Protein AF-A0A378V2H3-F1 (afdb_monomer_lite)

Organism: Mycolicibacterium fortuitum (NCBI:txid1766)

Secondary structure (DSSP, 8-state):
--HHHHHHHHS----TIIIIIIIIHHHHHHTT-HHHHHHHHTTS--EEE-S-TTS---PBPGGGEETTEEEEEEEEEES-TT-SEEEEEETTEEEEE----SEEEEEP-S-TTS-EEEEEEEEEEEEEEE-S--GGGTSPPPPP-------

Foldseek 3Di:
DPVVVVVCVVDLDLDCCCFQLPQVLVLCVLQVLVVSNVCRVVVVFGEGEQEAPPDQFDADELVQDDPQWGWDKGWFGWPPPRHQWYWHHHPFWTKIFGDDFPDWAFDDDPDPSITTIITGGDTTRIDTSGGRHDRCSSPDDDDPPDPPPDD

Structure (mmCIF, N/CA/C/O backbone):
data_AF-A0A378V2H3-F1
#
_entry.id   AF-A0A378V2H3-F1
#
loop_
_atom_site.group_PDB
_atom_site.id
_atom_site.type_symbol
_atom_site.label_atom_id
_atom_site.label_alt_id
_atom_site.label_comp_id
_atom_site.label_asym_id
_atom_site.label_entity_id
_atom_site.label_seq_id
_atom_site.pdbx_PDB_ins_code
_atom_site.Cartn_x
_atom_site.Cartn_y
_atom_site.Cartn_z
_atom_site.occupancy
_atom_site.B_iso_or_equiv
_atom_site.auth_seq_id
_atom_site.auth_comp_id
_atom_site.auth_asym_id
_atom_site.auth_atom_id
_atom_site.pdbx_PDB_model_num
ATOM 1 N N . MET A 1 1 ? 2.691 20.044 -6.306 1.00 54.50 1 MET A N 1
ATOM 2 C CA . MET A 1 1 ? 1.511 19.645 -5.50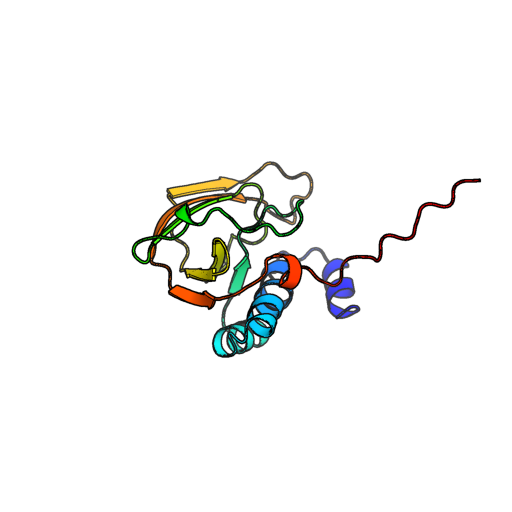8 1.00 54.50 1 MET A CA 1
ATOM 3 C C . MET A 1 1 ? 1.587 20.371 -4.174 1.00 54.50 1 MET A C 1
ATOM 5 O O . MET A 1 1 ? 2.437 20.008 -3.381 1.00 54.50 1 MET A O 1
ATOM 9 N N . SER A 1 2 ? 0.839 21.460 -3.964 1.00 66.69 2 SER A N 1
ATOM 10 C CA . SER A 1 2 ? 0.943 22.221 -2.701 1.00 66.69 2 SER A CA 1
ATOM 11 C C . SER A 1 2 ? -0.404 22.802 -2.268 1.00 66.69 2 SER A C 1
ATOM 13 O O . SER A 1 2 ? -0.904 22.442 -1.213 1.00 66.69 2 SER A O 1
ATOM 15 N N . VAL A 1 3 ? -1.082 23.564 -3.135 1.00 68.75 3 VAL A N 1
ATOM 16 C CA . VAL A 1 3 ? -2.339 24.237 -2.753 1.00 68.75 3 VAL A CA 1
ATOM 17 C C . VAL A 1 3 ? -3.489 23.251 -2.527 1.00 68.75 3 VAL A C 1
ATOM 19 O O . VAL A 1 3 ? -4.115 23.293 -1.485 1.00 68.75 3 VAL A O 1
ATOM 22 N N . VAL A 1 4 ? -3.737 22.296 -3.432 1.00 64.31 4 VAL A N 1
ATOM 23 C CA . VAL A 1 4 ? -4.867 21.349 -3.284 1.00 64.31 4 VAL A CA 1
ATOM 24 C C . VAL A 1 4 ? -4.752 20.493 -2.018 1.00 64.31 4 VAL A C 1
ATOM 26 O O . VAL A 1 4 ? -5.734 20.317 -1.307 1.00 64.31 4 VAL A O 1
ATOM 29 N N . ALA A 1 5 ? -3.551 20.000 -1.702 1.00 61.34 5 ALA A N 1
ATOM 30 C CA . ALA A 1 5 ? -3.317 19.239 -0.475 1.00 61.34 5 ALA A CA 1
ATOM 31 C C . ALA A 1 5 ? -3.529 20.097 0.781 1.00 61.34 5 ALA A C 1
ATOM 33 O O . ALA A 1 5 ? -4.054 19.613 1.779 1.00 61.34 5 ALA A O 1
ATOM 34 N N . GLN A 1 6 ? -3.158 21.375 0.719 1.00 64.50 6 GLN A N 1
ATOM 35 C CA . GLN A 1 6 ? -3.322 22.318 1.818 1.00 64.50 6 GLN A CA 1
ATOM 36 C C . GLN A 1 6 ? -4.787 22.737 2.009 1.00 64.50 6 GLN A C 1
ATOM 38 O O . GLN A 1 6 ? -5.258 22.824 3.139 1.00 64.50 6 GLN A O 1
ATOM 43 N N . GLU A 1 7 ? -5.533 22.912 0.918 1.00 74.75 7 GLU A N 1
ATOM 44 C CA . GLU A 1 7 ? -6.957 23.250 0.946 1.00 74.75 7 GLU A CA 1
ATOM 45 C C . GLU A 1 7 ? -7.820 22.067 1.398 1.00 74.75 7 GLU A C 1
ATOM 47 O O . GLU A 1 7 ? -8.726 22.249 2.209 1.00 74.75 7 GLU A O 1
ATOM 52 N N . LEU A 1 8 ? -7.504 20.845 0.954 1.00 58.34 8 LEU A N 1
ATOM 53 C CA . LEU A 1 8 ? -8.140 19.632 1.474 1.00 58.34 8 LEU A CA 1
ATOM 54 C C . LEU A 1 8 ? -7.725 19.337 2.918 1.00 58.34 8 LEU A C 1
ATOM 56 O O . LEU A 1 8 ? -8.513 18.762 3.646 1.00 58.34 8 LEU A O 1
ATOM 60 N N . GLY A 1 9 ? -6.536 19.753 3.363 1.00 58.28 9 GLY A N 1
ATOM 61 C CA . GLY A 1 9 ? -6.151 19.689 4.776 1.00 58.28 9 GLY A CA 1
ATOM 62 C C . GLY A 1 9 ? -6.851 20.732 5.657 1.00 58.28 9 GLY A C 1
ATOM 63 O O . GLY A 1 9 ? -6.910 20.559 6.872 1.00 58.28 9 GLY A O 1
ATOM 64 N N . ARG A 1 10 ? -7.392 21.810 5.069 1.00 69.06 10 ARG A N 1
ATOM 65 C CA . ARG A 1 10 ? -8.118 22.867 5.797 1.00 69.06 10 ARG A CA 1
ATOM 66 C C . ARG A 1 10 ? -9.519 22.429 6.228 1.00 69.06 10 ARG A C 1
ATOM 68 O O . ARG A 1 10 ? -10.076 23.007 7.157 1.00 69.06 10 ARG A O 1
ATOM 75 N N . VAL A 1 11 ? -10.087 21.427 5.561 1.00 63.72 11 VAL A N 1
ATOM 76 C CA . VAL A 1 11 ? -11.368 20.811 5.918 1.00 63.72 11 VAL A CA 1
ATOM 77 C C . VAL A 1 11 ? -11.095 19.375 6.337 1.00 63.72 11 VAL A C 1
ATOM 79 O O . VAL A 1 11 ? -10.364 18.661 5.668 1.00 63.72 11 VAL A O 1
ATOM 82 N N . VAL A 1 12 ? -11.682 18.922 7.440 1.00 58.94 12 VAL A N 1
ATOM 83 C CA . VAL A 1 12 ? -11.554 17.520 7.845 1.00 58.94 12 VAL A CA 1
ATOM 84 C C . VAL A 1 12 ? -12.400 16.664 6.901 1.00 58.94 12 VAL A C 1
ATOM 86 O O . VAL A 1 12 ? -13.623 16.639 7.014 1.00 58.94 12 VAL A O 1
ATOM 89 N N . VAL A 1 13 ? -11.757 15.989 5.949 1.00 59.41 13 VAL A N 1
ATOM 90 C CA . VAL A 1 13 ? -12.397 15.027 5.044 1.00 59.41 13 VAL A CA 1
ATOM 91 C C . VAL A 1 13 ? -11.608 13.724 5.020 1.00 59.41 13 VAL A C 1
ATOM 93 O O . VAL A 1 13 ? -10.417 13.713 4.710 1.00 59.41 13 VAL A O 1
ATOM 96 N N . ASP A 1 14 ? -12.300 12.625 5.321 1.00 66.25 14 ASP A N 1
ATOM 97 C CA . ASP A 1 14 ? -11.777 11.260 5.241 1.00 66.25 14 ASP A CA 1
ATOM 98 C C . ASP A 1 14 ? -11.803 10.787 3.779 1.00 66.25 14 ASP A C 1
ATOM 100 O O . ASP A 1 14 ? -12.698 10.072 3.328 1.00 66.25 14 ASP A O 1
ATOM 104 N N . LEU A 1 15 ? -10.868 11.313 2.987 1.00 66.94 15 LEU A N 1
ATOM 105 C CA . LEU A 1 15 ? -10.669 10.937 1.591 1.00 66.94 15 LEU A CA 1
ATOM 106 C C . LEU A 1 15 ? -9.286 10.297 1.435 1.00 66.94 15 LEU A C 1
ATOM 108 O O . LEU A 1 15 ? -8.303 10.850 1.942 1.00 66.94 15 LEU A O 1
ATOM 112 N N . PRO A 1 16 ? -9.143 9.222 0.634 1.00 72.44 16 PRO A N 1
ATOM 113 C CA . PRO A 1 16 ? -7.855 8.580 0.359 1.00 72.44 16 PRO A CA 1
ATOM 114 C C . PRO A 1 16 ? -6.976 9.422 -0.588 1.00 72.44 16 PRO A C 1
ATOM 116 O O . PRO A 1 16 ? -6.215 8.901 -1.396 1.00 72.44 16 PRO A O 1
ATOM 119 N N . PHE A 1 17 ? -7.078 10.751 -0.533 1.00 72.31 17 PHE A N 1
ATOM 120 C CA . PHE A 1 17 ? -6.369 11.666 -1.419 1.00 72.31 17 PHE A CA 1
ATOM 121 C C . PHE A 1 17 ? -4.852 11.579 -1.218 1.00 72.31 17 PHE A C 1
ATOM 123 O O . PHE A 1 17 ? -4.102 11.420 -2.178 1.00 72.31 17 PHE A O 1
ATOM 130 N N . LEU A 1 18 ? -4.394 11.622 0.037 1.00 75.94 18 LEU A N 1
ATOM 131 C CA . LEU A 1 18 ? -2.966 11.550 0.344 1.00 75.94 18 LEU A CA 1
ATOM 132 C C . LEU A 1 18 ? -2.384 10.160 0.056 1.00 75.94 18 LEU A C 1
ATOM 134 O O . LEU A 1 18 ? -1.317 10.051 -0.547 1.00 75.94 18 LEU A O 1
ATOM 138 N N . THR A 1 19 ? -3.064 9.104 0.494 1.00 76.44 19 THR A N 1
ATOM 139 C CA . THR A 1 19 ? -2.561 7.727 0.400 1.00 76.44 19 THR A CA 1
ATOM 140 C C . THR A 1 19 ? -2.645 7.182 -1.024 1.00 76.44 19 THR A C 1
ATOM 142 O O . THR A 1 19 ? -1.683 6.581 -1.496 1.00 76.44 19 THR A O 1
ATOM 145 N N . SER A 1 20 ? -3.733 7.471 -1.740 1.00 77.31 20 SER A N 1
ATOM 146 C CA . SER A 1 20 ? -3.963 6.980 -3.100 1.00 77.31 20 SER A CA 1
ATOM 147 C C . SER A 1 20 ? -3.522 7.980 -4.166 1.00 77.31 20 SER A C 1
ATOM 149 O O . SER A 1 20 ? -2.535 7.756 -4.865 1.00 77.31 20 SER A O 1
ATOM 151 N N . ALA A 1 21 ? -4.235 9.102 -4.293 1.00 77.31 21 ALA A N 1
ATOM 152 C CA . ALA A 1 21 ? -4.069 10.022 -5.422 1.00 77.31 21 ALA A CA 1
ATOM 153 C C . ALA A 1 21 ? -2.719 10.761 -5.429 1.00 77.31 21 ALA A C 1
ATOM 155 O O . ALA A 1 21 ? -2.285 11.224 -6.480 1.00 77.3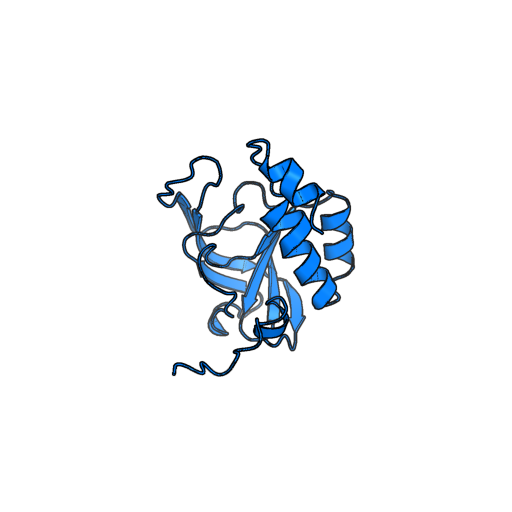1 21 ALA A O 1
ATOM 156 N N . ILE A 1 22 ? -2.057 10.872 -4.274 1.00 80.56 22 ILE A N 1
ATOM 157 C CA . ILE A 1 22 ? -0.709 11.439 -4.166 1.00 80.56 22 ILE A CA 1
ATOM 158 C C . ILE A 1 22 ? 0.329 10.325 -4.052 1.00 80.56 22 ILE A C 1
ATOM 160 O O . ILE A 1 22 ? 1.177 10.195 -4.928 1.00 80.56 22 ILE A O 1
ATOM 164 N N . THR A 1 23 ? 0.296 9.541 -2.972 1.00 82.06 23 THR A N 1
ATOM 165 C CA . THR A 1 23 ? 1.414 8.645 -2.634 1.00 82.06 23 THR A CA 1
ATOM 166 C C . THR A 1 23 ? 1.481 7.450 -3.578 1.00 82.06 23 THR A C 1
ATOM 168 O O . THR A 1 23 ? 2.498 7.258 -4.242 1.00 82.06 23 THR A O 1
ATOM 171 N N . ALA A 1 24 ? 0.401 6.672 -3.690 1.00 82.25 24 ALA A N 1
ATOM 172 C CA . ALA A 1 24 ? 0.380 5.502 -4.564 1.00 82.25 24 ALA A CA 1
ATOM 173 C C . ALA A 1 24 ? 0.530 5.883 -6.047 1.00 82.25 24 ALA A C 1
ATOM 175 O O . ALA A 1 24 ? 1.276 5.220 -6.766 1.00 82.25 24 ALA A O 1
ATOM 176 N N . ALA A 1 25 ? -0.099 6.978 -6.491 1.00 84.62 25 ALA A N 1
ATOM 177 C CA . ALA A 1 25 ? 0.067 7.486 -7.854 1.00 84.62 25 ALA A CA 1
ATOM 178 C C . ALA A 1 25 ? 1.520 7.897 -8.150 1.00 84.62 25 ALA A C 1
ATOM 180 O O . ALA A 1 25 ? 2.076 7.468 -9.158 1.00 84.62 25 ALA A O 1
ATOM 181 N N . ALA A 1 26 ? 2.173 8.649 -7.255 1.00 85.69 26 ALA A N 1
ATOM 182 C CA . ALA A 1 26 ? 3.571 9.047 -7.434 1.00 85.69 26 ALA A CA 1
ATOM 183 C C . ALA A 1 26 ? 4.528 7.845 -7.438 1.00 85.69 26 ALA A C 1
ATOM 185 O O . ALA A 1 26 ? 5.494 7.833 -8.199 1.00 85.69 26 ALA A O 1
ATOM 186 N N . ILE A 1 27 ? 4.271 6.825 -6.611 1.00 86.12 27 ILE A N 1
ATOM 187 C CA . ILE A 1 27 ? 5.038 5.572 -6.630 1.00 86.12 27 ILE A CA 1
ATOM 188 C C . ILE A 1 27 ? 4.850 4.867 -7.975 1.00 86.12 27 ILE A C 1
ATOM 190 O O . ILE A 1 27 ? 5.845 4.530 -8.611 1.00 86.12 27 ILE A O 1
ATOM 194 N N . ALA A 1 28 ? 3.605 4.704 -8.434 1.00 86.62 28 ALA A N 1
ATOM 195 C CA . ALA A 1 28 ? 3.291 4.069 -9.711 1.00 86.62 28 ALA A CA 1
ATOM 196 C C . ALA A 1 28 ? 3.958 4.790 -10.898 1.00 86.62 28 ALA A C 1
ATOM 198 O O . ALA A 1 28 ? 4.530 4.135 -11.766 1.00 86.62 28 ALA A O 1
ATOM 199 N N . GLU A 1 29 ? 3.964 6.126 -10.911 1.00 87.31 29 GLU A N 1
ATOM 200 C CA . GLU A 1 29 ? 4.673 6.917 -11.925 1.00 87.31 29 GLU A CA 1
ATOM 201 C C . GLU A 1 29 ? 6.192 6.703 -11.880 1.00 87.31 29 GLU A C 1
ATOM 203 O O . GLU A 1 29 ? 6.814 6.490 -12.922 1.00 87.31 29 GLU A O 1
ATOM 208 N N . ARG A 1 30 ? 6.801 6.728 -10.685 1.00 86.44 30 ARG A N 1
ATOM 209 C CA . ARG A 1 30 ? 8.260 6.576 -10.511 1.00 86.44 30 ARG A CA 1
ATOM 210 C C . ARG A 1 30 ? 8.774 5.213 -10.956 1.00 86.44 30 ARG A C 1
ATOM 212 O O . ARG A 1 30 ? 9.911 5.129 -11.406 1.00 86.44 30 ARG A O 1
ATOM 219 N N . VAL A 1 31 ? 7.946 4.177 -10.846 1.00 87.12 31 VAL A N 1
ATOM 220 C CA . VAL A 1 31 ? 8.288 2.809 -11.262 1.00 87.12 31 VAL A CA 1
ATOM 221 C C . VAL A 1 31 ? 7.731 2.441 -12.642 1.00 87.12 31 VAL A C 1
ATOM 223 O O . VAL A 1 31 ? 7.769 1.276 -13.020 1.00 87.12 31 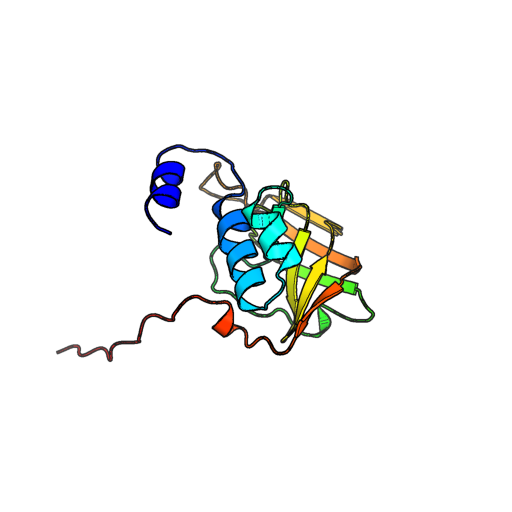VAL A O 1
ATOM 226 N N . ALA A 1 32 ? 7.210 3.418 -13.395 1.00 88.19 32 ALA A N 1
ATOM 227 C CA . ALA A 1 32 ? 6.644 3.231 -14.733 1.00 88.19 32 ALA A CA 1
ATOM 228 C C . ALA A 1 32 ? 5.442 2.258 -14.816 1.00 88.19 32 ALA A C 1
ATOM 230 O O . ALA A 1 32 ? 5.132 1.731 -15.885 1.00 88.19 32 ALA A O 1
ATOM 231 N N . ALA A 1 33 ? 4.698 2.072 -13.722 1.00 87.88 33 ALA A N 1
ATOM 232 C CA . ALA A 1 33 ? 3.426 1.345 -13.700 1.00 87.88 33 ALA A CA 1
ATOM 233 C C . ALA A 1 33 ? 2.278 2.241 -14.217 1.00 87.88 33 ALA A C 1
ATOM 235 O O . ALA A 1 33 ? 1.368 2.621 -13.473 1.00 87.88 33 ALA A O 1
ATOM 236 N N . TYR A 1 34 ? 2.344 2.628 -15.495 1.00 87.62 34 TYR A N 1
ATOM 237 C CA . TYR A 1 34 ? 1.521 3.700 -16.070 1.00 87.62 34 TYR A CA 1
ATOM 238 C C . TYR A 1 34 ? 0.011 3.440 -16.034 1.00 87.62 34 TYR A C 1
ATOM 240 O O . TYR A 1 34 ? -0.749 4.375 -15.786 1.00 87.62 34 TYR A O 1
ATOM 248 N N . ASP A 1 35 ? -0.434 2.196 -16.219 1.00 88.38 35 ASP A N 1
ATOM 249 C CA . ASP A 1 35 ? -1.865 1.861 -16.169 1.00 88.38 35 ASP A CA 1
ATOM 250 C C . ASP A 1 35 ? -2.445 2.085 -14.768 1.00 88.38 35 ASP A C 1
ATOM 252 O O . ASP A 1 35 ? -3.522 2.672 -14.607 1.00 88.38 35 ASP A O 1
ATOM 256 N N . LEU A 1 36 ? -1.689 1.690 -13.737 1.00 89.00 36 LEU A N 1
ATOM 257 C CA . LEU A 1 36 ? -2.045 1.946 -12.347 1.00 89.00 36 LEU A CA 1
ATOM 258 C C . LEU A 1 36 ? -2.023 3.451 -12.062 1.00 89.00 36 LEU A C 1
ATOM 260 O O . LEU A 1 36 ? -3.005 3.983 -11.546 1.00 89.00 36 LEU A O 1
ATOM 264 N N . ALA A 1 37 ? -0.960 4.159 -12.457 1.00 89.44 37 ALA A N 1
ATOM 265 C CA . ALA A 1 37 ? -0.858 5.609 -12.282 1.00 89.44 37 ALA A CA 1
ATOM 266 C C . ALA A 1 37 ? -2.044 6.355 -12.924 1.00 89.44 37 ALA A C 1
ATOM 268 O O . ALA A 1 37 ? -2.674 7.203 -12.286 1.00 89.44 37 ALA A O 1
ATOM 269 N N . ALA A 1 38 ? -2.419 5.997 -14.154 1.00 88.31 38 ALA A N 1
ATOM 270 C CA . ALA A 1 38 ? -3.565 6.574 -14.850 1.00 88.31 38 ALA A CA 1
ATOM 271 C C . ALA A 1 38 ? -4.892 6.262 -14.138 1.00 88.31 38 ALA A C 1
ATOM 273 O O . ALA A 1 38 ? -5.752 7.134 -14.015 1.00 88.31 38 ALA A O 1
ATOM 274 N N . SER A 1 39 ? -5.071 5.035 -13.642 1.00 90.00 39 SER A N 1
ATOM 275 C CA . SER A 1 39 ? -6.277 4.651 -12.902 1.00 90.00 39 SER A CA 1
ATOM 276 C C . SER A 1 39 ? -6.429 5.411 -11.580 1.00 90.00 39 SER A C 1
ATOM 278 O O . SER A 1 39 ? -7.538 5.839 -11.250 1.00 90.00 39 SER A O 1
ATOM 280 N N . LEU A 1 40 ? -5.330 5.607 -10.843 1.00 89.62 40 LEU A N 1
ATOM 281 C CA . LEU A 1 40 ? -5.320 6.317 -9.559 1.00 89.62 40 LEU A CA 1
ATOM 282 C C . LEU A 1 40 ? -5.540 7.823 -9.738 1.00 89.62 40 LEU A C 1
ATOM 284 O O . LEU A 1 40 ? -6.351 8.420 -9.032 1.00 89.62 40 LEU A O 1
ATOM 288 N N . THR A 1 41 ? -4.866 8.441 -10.711 1.00 86.31 41 THR A N 1
ATOM 289 C CA . THR A 1 41 ? -4.990 9.887 -10.987 1.00 86.31 41 THR A CA 1
ATOM 290 C C . THR A 1 41 ? -6.364 10.271 -11.532 1.00 86.31 41 THR A C 1
ATOM 292 O O . THR A 1 41 ? -6.837 11.378 -11.285 1.00 86.31 41 THR A O 1
ATOM 295 N N . GLN A 1 42 ? -7.038 9.354 -12.231 1.00 87.38 42 GLN A N 1
ATOM 296 C CA . GLN A 1 42 ? -8.395 9.552 -12.752 1.00 87.38 42 GLN A CA 1
ATOM 297 C C . GLN A 1 42 ? -9.483 9.139 -11.746 1.00 87.38 42 GLN A C 1
ATOM 299 O O . GLN A 1 42 ? -10.666 9.197 -12.075 1.00 87.38 42 GLN A O 1
ATOM 304 N N . GLY A 1 43 ? -9.102 8.715 -10.533 1.00 83.44 43 GLY A N 1
ATOM 305 C CA . GLY A 1 43 ? -10.031 8.323 -9.470 1.00 83.44 43 GLY A CA 1
ATOM 306 C C . GLY A 1 43 ? -10.858 7.072 -9.781 1.00 83.44 43 GLY A C 1
ATOM 307 O O . GLY A 1 43 ? -11.877 6.842 -9.138 1.00 83.44 43 GLY A O 1
ATOM 308 N N . ARG A 1 44 ? -10.449 6.266 -10.771 1.00 88.44 44 ARG A N 1
ATOM 309 C CA . ARG A 1 44 ? -11.128 5.007 -11.119 1.00 88.44 44 ARG A CA 1
ATOM 310 C C . ARG A 1 44 ? -10.801 3.870 -10.166 1.00 88.44 44 ARG A C 1
ATOM 312 O O . ARG A 1 44 ? -11.574 2.923 -10.081 1.00 88.44 44 ARG A O 1
ATOM 319 N N . SER A 1 45 ? -9.648 3.950 -9.510 1.00 90.88 45 SER A N 1
ATOM 320 C CA . SER A 1 45 ? -9.238 3.001 -8.485 1.00 90.88 45 SER A CA 1
ATOM 321 C C . SER A 1 45 ? -8.578 3.726 -7.314 1.00 90.88 45 SER A C 1
ATOM 323 O O . SER A 1 45 ? -8.101 4.856 -7.465 1.00 90.88 45 SER A O 1
ATOM 325 N N . THR A 1 46 ? -8.540 3.073 -6.160 1.00 92.06 46 THR A N 1
ATOM 326 C CA . THR A 1 46 ? -7.824 3.499 -4.962 1.00 92.06 46 THR A CA 1
ATOM 327 C C . THR A 1 46 ? -6.728 2.501 -4.613 1.00 92.06 46 THR A C 1
ATOM 329 O O . THR A 1 46 ? -6.937 1.287 -4.617 1.00 92.06 46 THR A O 1
ATOM 332 N N . ALA A 1 47 ? -5.554 3.010 -4.251 1.00 91.94 47 ALA A N 1
ATOM 333 C CA . ALA A 1 47 ? -4.454 2.190 -3.773 1.00 91.94 47 ALA A CA 1
ATOM 334 C C . ALA A 1 47 ? -3.866 2.731 -2.474 1.00 91.94 47 ALA A C 1
ATOM 336 O O . ALA A 1 47 ? -3.908 3.929 -2.198 1.00 91.94 47 ALA A O 1
ATOM 337 N N . VAL A 1 48 ? -3.288 1.833 -1.686 1.00 92.00 48 VAL A N 1
ATOM 338 C CA . VAL A 1 48 ? -2.554 2.175 -0.468 1.00 92.00 48 VAL A CA 1
ATOM 339 C C . VAL A 1 48 ? -1.207 1.476 -0.484 1.00 92.00 48 VAL A C 1
ATOM 341 O O . VAL A 1 48 ? -1.093 0.317 -0.876 1.00 92.00 48 VAL A O 1
ATOM 344 N N . PHE A 1 49 ? -0.177 2.193 -0.050 1.00 91.12 49 PHE A N 1
ATOM 345 C CA . PHE A 1 49 ? 1.137 1.614 0.164 1.00 91.12 49 PHE A CA 1
ATOM 346 C C . PHE A 1 49 ? 1.234 1.107 1.604 1.00 91.12 49 PHE A C 1
ATOM 348 O O . PHE A 1 49 ? 1.071 1.881 2.550 1.00 91.12 49 PHE A O 1
ATOM 355 N N . LEU A 1 50 ? 1.480 -0.190 1.775 1.00 91.25 50 LEU A N 1
ATOM 356 C CA . LEU A 1 50 ? 1.593 -0.836 3.077 1.00 91.25 50 LEU A CA 1
ATOM 357 C C . LEU A 1 50 ? 2.931 -0.483 3.719 1.00 91.25 50 LEU A C 1
ATOM 359 O O . LEU A 1 50 ? 3.926 -1.194 3.600 1.00 91.25 50 LEU A O 1
ATOM 363 N N . THR A 1 51 ? 2.936 0.645 4.415 1.00 88.00 51 THR A N 1
ATOM 364 C CA . THR A 1 51 ? 4.063 1.129 5.205 1.00 88.00 51 THR A CA 1
ATOM 365 C C . THR A 1 51 ? 3.547 1.742 6.504 1.00 88.00 51 THR A C 1
ATOM 367 O O . THR A 1 51 ? 2.422 2.258 6.519 1.00 88.00 51 THR A O 1
ATOM 370 N N . PRO A 1 52 ? 4.327 1.708 7.596 1.00 87.81 52 PRO A N 1
ATOM 371 C CA . PRO A 1 52 ? 3.962 2.439 8.798 1.00 87.81 52 PRO A CA 1
ATOM 372 C C . PRO A 1 52 ? 3.877 3.935 8.493 1.00 87.81 52 PRO A C 1
ATOM 374 O O . PRO A 1 52 ? 4.836 4.525 8.003 1.00 87.81 52 PRO A O 1
ATOM 377 N N . TYR A 1 53 ? 2.744 4.560 8.809 1.00 83.06 53 TYR A N 1
ATOM 378 C CA . TYR A 1 53 ? 2.485 5.963 8.473 1.00 83.06 53 TYR A CA 1
ATOM 379 C C . TYR A 1 53 ? 3.511 6.935 9.082 1.00 83.06 53 TYR A C 1
ATOM 381 O O . TYR A 1 53 ? 3.856 7.947 8.478 1.00 83.06 53 TYR A O 1
ATOM 389 N N . GLU A 1 54 ? 4.014 6.621 10.277 1.00 80.56 54 GLU A N 1
ATOM 390 C CA . GLU A 1 54 ? 4.937 7.482 11.026 1.00 80.56 54 GLU A CA 1
ATOM 391 C C . GLU A 1 54 ? 6.419 7.224 10.715 1.00 80.56 54 GLU A C 1
ATOM 393 O O . GLU A 1 54 ? 7.291 7.891 11.275 1.00 80.56 54 GLU A O 1
ATOM 398 N N . GLN A 1 55 ? 6.733 6.257 9.848 1.00 77.94 55 GLN A N 1
ATOM 399 C CA . GLN A 1 55 ? 8.111 5.876 9.546 1.00 77.94 55 GLN A CA 1
ATOM 400 C C . GLN A 1 55 ? 8.448 6.145 8.076 1.00 77.94 55 GLN A C 1
ATOM 402 O O . GLN A 1 55 ? 7.574 6.084 7.212 1.00 77.94 55 GLN A O 1
ATOM 407 N N . PRO A 1 56 ? 9.723 6.436 7.758 1.00 71.44 56 PRO A N 1
ATOM 408 C CA . PRO A 1 56 ? 10.172 6.480 6.373 1.00 71.44 56 PRO A CA 1
ATOM 409 C C . PRO A 1 56 ? 9.894 5.158 5.654 1.00 71.44 56 PRO A C 1
ATOM 411 O O . PRO A 1 56 ? 9.927 4.092 6.271 1.00 71.44 56 PRO A O 1
ATOM 414 N N . PHE A 1 57 ? 9.713 5.225 4.333 1.00 72.12 57 PHE A N 1
ATOM 415 C CA . PHE A 1 57 ? 9.546 4.034 3.507 1.00 72.12 57 PHE A CA 1
ATOM 416 C C . PHE A 1 57 ? 10.733 3.081 3.675 1.00 72.12 57 PHE A C 1
ATOM 418 O O . PHE A 1 57 ? 11.892 3.466 3.496 1.00 72.12 57 PHE A O 1
ATOM 425 N N . GLN A 1 58 ? 10.431 1.824 3.981 1.00 71.38 58 GLN A N 1
ATOM 426 C CA . GLN A 1 58 ? 11.405 0.743 4.048 1.00 71.38 58 GLN A CA 1
ATOM 427 C C . GLN A 1 58 ? 10.874 -0.455 3.272 1.00 71.38 58 GLN A C 1
ATOM 429 O O . GLN A 1 58 ? 9.681 -0.756 3.319 1.00 71.38 58 GLN A O 1
ATOM 434 N N . ALA A 1 59 ? 11.767 -1.131 2.550 1.00 76.44 59 ALA A N 1
ATOM 435 C CA . ALA A 1 59 ? 11.438 -2.408 1.941 1.00 76.44 59 ALA A CA 1
ATOM 436 C C . ALA A 1 59 ? 11.154 -3.439 3.036 1.00 76.44 59 ALA A C 1
ATOM 438 O O . ALA A 1 59 ? 11.884 -3.538 4.026 1.00 76.44 59 ALA A O 1
ATOM 439 N N . THR A 1 60 ? 10.109 -4.233 2.832 1.00 78.56 60 THR A N 1
ATOM 440 C CA . THR A 1 60 ? 9.879 -5.431 3.641 1.00 78.56 60 THR A CA 1
ATOM 441 C C . THR A 1 60 ? 10.806 -6.539 3.136 1.00 78.56 60 THR A C 1
ATOM 443 O O . THR A 1 60 ? 11.285 -6.502 2.002 1.00 78.56 60 THR A O 1
ATOM 446 N N . SER A 1 61 ? 11.077 -7.544 3.972 1.00 76.31 61 SER A N 1
ATOM 447 C CA . SER A 1 61 ? 11.985 -8.644 3.624 1.00 76.31 61 SER A CA 1
ATOM 448 C C . SER A 1 61 ? 11.584 -9.360 2.324 1.00 76.31 61 SER A C 1
ATOM 450 O O . SER A 1 61 ? 10.393 -9.486 2.047 1.00 76.31 61 SER A O 1
ATOM 452 N N . ALA A 1 62 ? 12.544 -9.917 1.579 1.00 65.81 62 ALA A N 1
ATOM 453 C CA . ALA A 1 62 ? 12.264 -10.710 0.373 1.00 65.81 62 ALA A CA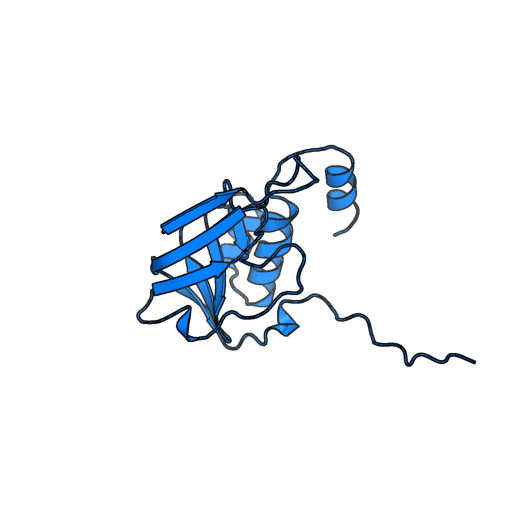 1
ATOM 454 C C . ALA A 1 62 ? 11.309 -11.896 0.629 1.00 65.81 62 ALA A C 1
ATOM 456 O O . ALA A 1 62 ? 10.499 -12.237 -0.222 1.00 65.81 62 ALA A O 1
ATOM 457 N N . ARG A 1 63 ? 11.320 -12.473 1.842 1.00 76.38 63 ARG A N 1
ATOM 458 C CA . ARG A 1 63 ? 10.379 -13.536 2.261 1.00 76.38 63 ARG A CA 1
ATOM 459 C C . ARG A 1 63 ? 8.917 -13.087 2.305 1.00 76.38 63 ARG A C 1
ATOM 461 O O . ARG A 1 63 ? 8.038 -13.920 2.468 1.00 76.38 63 ARG A O 1
ATOM 468 N N . SER A 1 64 ? 8.665 -11.791 2.175 1.00 86.00 64 SER A N 1
ATOM 469 C CA . SER A 1 64 ? 7.313 -11.236 2.152 1.00 86.00 64 SER A CA 1
ATOM 470 C C . SER A 1 64 ? 6.633 -11.427 0.800 1.00 86.00 64 SER A C 1
ATOM 472 O O . SER A 1 64 ? 5.436 -11.179 0.698 1.00 86.00 64 SER A O 1
ATOM 474 N N . PHE A 1 65 ? 7.370 -11.885 -0.219 1.00 94.06 65 PHE A N 1
ATOM 475 C CA . PHE A 1 65 ? 6.816 -12.307 -1.496 1.00 94.06 65 PHE A CA 1
ATOM 476 C C . PHE A 1 65 ? 7.539 -13.551 -2.023 1.00 94.06 65 PHE A C 1
ATOM 478 O O . PHE A 1 65 ? 8.725 -13.508 -2.343 1.00 94.06 65 PHE A O 1
ATOM 485 N N . HIS A 1 66 ? 6.822 -14.665 -2.129 1.00 92.81 66 HIS A N 1
ATOM 486 C CA . HIS A 1 66 ? 7.324 -15.893 -2.747 1.00 92.81 66 HIS A CA 1
ATOM 487 C C . HIS A 1 66 ? 6.173 -16.667 -3.389 1.00 92.81 66 HIS A C 1
ATOM 489 O O . HIS A 1 66 ? 5.020 -16.494 -3.015 1.00 92.81 66 HIS A O 1
ATOM 495 N N . ASP A 1 67 ? 6.457 -17.488 -4.400 1.00 92.19 67 ASP A N 1
ATOM 496 C CA . ASP A 1 67 ? 5.443 -18.317 -5.074 1.00 92.19 67 ASP A CA 1
ATOM 497 C C . ASP A 1 67 ? 4.194 -17.533 -5.545 1.00 92.19 67 ASP A C 1
ATOM 499 O O . ASP A 1 67 ? 3.069 -18.035 -5.506 1.00 92.19 67 ASP A O 1
ATOM 503 N N . GLY A 1 68 ? 4.378 -16.269 -5.957 1.00 94.12 68 GLY A N 1
ATOM 504 C CA . GLY A 1 68 ? 3.286 -15.388 -6.395 1.00 94.12 68 GLY A CA 1
ATOM 505 C C . GLY A 1 68 ? 2.346 -14.936 -5.272 1.00 94.12 68 GLY A C 1
ATOM 506 O O . GLY A 1 68 ? 1.206 -14.544 -5.537 1.00 94.12 68 GLY A O 1
ATOM 507 N N . ARG A 1 69 ? 2.788 -15.018 -4.016 1.00 95.75 69 ARG A N 1
ATOM 508 C CA . ARG A 1 69 ? 1.987 -14.726 -2.829 1.00 95.75 69 ARG A CA 1
ATOM 509 C C . ARG A 1 69 ? 2.707 -13.795 -1.861 1.00 95.75 69 ARG A C 1
ATOM 511 O O . ARG A 1 69 ? 3.930 -13.804 -1.778 1.00 95.75 69 ARG A O 1
ATOM 518 N N . VAL A 1 70 ? 1.932 -13.003 -1.126 1.00 95.50 70 VAL A N 1
ATOM 519 C CA . VAL A 1 70 ? 2.400 -11.990 -0.177 1.00 95.50 70 VAL A CA 1
ATOM 520 C C . VAL A 1 70 ? 2.178 -12.458 1.260 1.00 95.50 70 VAL A C 1
ATOM 522 O O . VAL A 1 70 ? 1.087 -12.917 1.603 1.00 95.50 70 VAL A O 1
ATOM 525 N N . TRP A 1 71 ? 3.190 -12.280 2.110 1.00 94.69 71 TRP A N 1
ATOM 526 C CA . TRP A 1 71 ? 3.113 -12.445 3.564 1.00 94.69 71 TRP A CA 1
ATOM 527 C C . TRP A 1 71 ? 3.720 -11.233 4.248 1.00 94.69 71 TRP A C 1
ATOM 529 O O . TRP A 1 71 ? 4.915 -10.981 4.122 1.00 94.69 71 TRP A O 1
ATOM 539 N N . ALA A 1 72 ? 2.924 -10.468 4.981 1.00 92.69 72 ALA A N 1
ATOM 540 C CA . ALA A 1 72 ? 3.410 -9.236 5.583 1.00 92.69 72 ALA A CA 1
ATOM 541 C C . ALA A 1 72 ? 2.618 -8.878 6.832 1.00 92.69 72 ALA A C 1
ATOM 543 O O . ALA A 1 72 ? 1.400 -9.006 6.856 1.00 92.69 72 ALA A O 1
ATOM 544 N N . ARG A 1 73 ? 3.323 -8.345 7.833 1.00 92.44 73 ARG A N 1
ATOM 545 C CA . ARG A 1 73 ? 2.722 -7.701 8.999 1.00 92.44 73 ARG A CA 1
ATOM 546 C C . ARG A 1 73 ? 3.207 -6.263 9.060 1.00 92.44 73 ARG A C 1
ATOM 548 O O . ARG A 1 73 ? 4.388 -6.026 9.311 1.00 92.44 73 ARG A O 1
ATOM 555 N N . VAL A 1 74 ? 2.306 -5.313 8.840 1.00 91.19 74 VAL A N 1
ATOM 556 C CA . VAL A 1 74 ? 2.623 -3.880 8.825 1.00 91.19 74 VAL A CA 1
ATOM 557 C C . VAL A 1 74 ? 1.748 -3.171 9.846 1.00 91.19 74 VAL A C 1
ATOM 559 O O . VAL A 1 74 ? 0.539 -3.373 9.893 1.00 91.19 74 VAL A O 1
ATOM 562 N N . ARG A 1 75 ? 2.367 -2.369 10.711 1.00 91.12 75 ARG A N 1
ATOM 563 C CA . ARG A 1 75 ? 1.680 -1.680 11.807 1.00 91.12 75 ARG A CA 1
ATOM 564 C C . ARG A 1 75 ? 1.383 -0.236 11.427 1.00 91.12 75 ARG A C 1
ATOM 566 O O . ARG A 1 75 ? 2.219 0.398 10.788 1.00 91.12 75 ARG A O 1
ATOM 573 N N . GLY A 1 76 ? 0.238 0.280 11.862 1.00 89.06 76 GLY A N 1
ATOM 574 C CA . GLY A 1 76 ? -0.117 1.694 11.716 1.00 89.06 76 GLY A CA 1
ATOM 575 C C . GLY A 1 76 ? -0.164 2.194 10.268 1.00 89.06 76 GLY A C 1
ATOM 576 O O . GLY A 1 76 ? 0.389 3.250 9.963 1.00 89.06 76 GLY A O 1
ATOM 577 N N . VAL A 1 77 ? -0.789 1.439 9.367 1.00 89.62 77 VAL A N 1
ATOM 578 C CA . VAL A 1 77 ? -0.987 1.824 7.964 1.00 89.62 77 VAL A CA 1
ATOM 579 C C . VAL A 1 77 ? -2.195 2.753 7.851 1.00 89.62 77 VAL A C 1
ATOM 581 O O . VAL A 1 77 ? -3.275 2.444 8.355 1.00 89.62 77 VAL A O 1
ATOM 584 N N . ALA A 1 78 ? -2.031 3.888 7.174 1.00 88.62 78 ALA A N 1
ATOM 585 C CA . ALA A 1 78 ? -3.119 4.831 6.918 1.00 88.62 78 ALA A CA 1
ATOM 586 C C . ALA A 1 78 ? -3.851 4.507 5.610 1.00 88.62 78 ALA A C 1
ATOM 588 O O . ALA A 1 78 ? -3.223 4.141 4.620 1.00 88.62 78 ALA A O 1
ATOM 589 N N . GLY A 1 79 ? -5.170 4.721 5.573 1.00 85.44 79 GLY A N 1
ATOM 590 C CA . GLY A 1 79 ? -5.956 4.658 4.332 1.00 85.44 79 GLY A CA 1
ATOM 591 C C . GLY A 1 79 ? -6.140 3.252 3.756 1.00 85.44 79 GLY A C 1
ATOM 592 O O . GLY A 1 79 ? -6.394 3.114 2.564 1.00 85.44 79 GLY A O 1
ATOM 593 N N . VAL A 1 80 ? -6.001 2.217 4.592 1.00 87.88 80 VAL A N 1
ATOM 594 C CA . VAL A 1 80 ? -6.290 0.824 4.209 1.00 87.88 80 VAL A CA 1
ATOM 595 C C . VAL A 1 80 ? -7.783 0.627 3.952 1.00 87.88 80 VAL A C 1
ATOM 597 O O . VAL A 1 80 ? -8.176 -0.075 3.022 1.00 87.88 80 VAL A O 1
ATOM 600 N N . ALA A 1 81 ? -8.624 1.273 4.763 1.00 81.81 81 ALA A N 1
ATOM 601 C CA . ALA A 1 81 ? -10.067 1.244 4.590 1.00 81.81 81 ALA A CA 1
ATOM 602 C C . ALA A 1 81 ? -10.454 1.884 3.244 1.00 81.81 81 ALA A C 1
ATOM 604 O O . ALA A 1 81 ? -10.140 3.042 2.982 1.00 81.81 81 ALA A O 1
ATOM 605 N N . GLY A 1 82 ? -11.130 1.118 2.384 1.00 80.56 82 GLY A N 1
ATOM 606 C CA . GLY A 1 82 ? -11.601 1.587 1.076 1.00 80.56 82 GLY A CA 1
ATOM 607 C C . GLY A 1 82 ? -10.562 1.566 -0.051 1.00 80.56 82 GLY A C 1
ATOM 608 O O . GLY A 1 82 ? -10.893 1.953 -1.173 1.00 80.56 82 GLY A O 1
ATOM 609 N N . ALA A 1 83 ? -9.331 1.108 0.202 1.00 88.69 83 ALA A N 1
ATOM 610 C CA . ALA A 1 83 ? -8.351 0.881 -0.853 1.00 88.69 83 ALA A CA 1
ATOM 611 C C . ALA A 1 83 ? -8.641 -0.438 -1.593 1.00 88.69 83 ALA A C 1
ATOM 613 O O . ALA A 1 83 ? -8.886 -1.472 -0.973 1.00 88.69 83 ALA A O 1
ATOM 614 N N . GLN A 1 84 ? -8.617 -0.401 -2.924 1.00 92.12 84 GLN A N 1
ATOM 615 C CA . GLN A 1 84 ? -8.897 -1.555 -3.790 1.00 92.12 84 GLN A CA 1
ATOM 616 C C . GLN A 1 84 ? -7.622 -2.297 -4.196 1.00 92.12 84 GLN A C 1
ATOM 618 O O . GLN A 1 84 ? -7.674 -3.469 -4.555 1.00 92.12 84 GLN A O 1
ATOM 623 N N . THR A 1 85 ? -6.469 -1.631 -4.134 1.00 93.81 85 THR A N 1
ATOM 624 C CA . THR A 1 85 ? -5.166 -2.226 -4.441 1.00 93.81 85 THR A CA 1
ATOM 625 C C . THR A 1 85 ? -4.167 -1.935 -3.331 1.00 93.81 85 THR A C 1
ATOM 627 O O . THR A 1 85 ? -3.919 -0.786 -2.968 1.00 93.81 85 THR A O 1
ATOM 630 N N . MET A 1 86 ? -3.576 -2.988 -2.788 1.00 94.31 86 MET A N 1
ATOM 631 C CA . MET A 1 86 ? -2.492 -2.911 -1.823 1.00 94.31 86 MET A CA 1
ATOM 632 C C . MET A 1 86 ? -1.171 -2.940 -2.573 1.00 94.31 86 MET A C 1
ATOM 634 O O . MET A 1 86 ? -0.966 -3.778 -3.451 1.00 94.31 86 MET A O 1
ATOM 638 N N . LEU A 1 87 ? -0.278 -2.028 -2.219 1.00 93.88 87 LEU A N 1
ATOM 639 C CA . LEU A 1 87 ? 1.074 -1.957 -2.748 1.00 93.88 87 LEU A CA 1
ATOM 640 C C . LEU A 1 87 ? 2.052 -2.252 -1.618 1.00 93.88 87 LEU A C 1
ATOM 642 O O . LEU A 1 87 ? 1.957 -1.652 -0.549 1.00 93.88 87 LEU A O 1
ATOM 646 N N . ILE A 1 88 ? 3.009 -3.142 -1.846 1.00 92.06 88 ILE A N 1
ATOM 647 C CA . ILE A 1 88 ? 4.077 -3.424 -0.886 1.00 92.06 88 ILE A CA 1
ATOM 648 C C . ILE A 1 88 ? 5.410 -3.530 -1.619 1.00 92.06 88 ILE A C 1
ATOM 650 O O . ILE A 1 88 ? 5.497 -4.143 -2.681 1.00 92.06 88 ILE A O 1
ATOM 654 N N . LEU A 1 89 ? 6.451 -2.915 -1.059 1.00 91.25 89 LEU A N 1
ATOM 655 C CA . LEU A 1 89 ? 7.818 -3.112 -1.530 1.00 91.25 89 LEU A CA 1
ATOM 656 C C . LEU A 1 89 ? 8.413 -4.325 -0.807 1.00 91.25 89 LEU A C 1
ATOM 658 O O . LEU A 1 89 ? 8.598 -4.295 0.415 1.00 91.25 89 LEU A O 1
ATOM 662 N N . CYS A 1 90 ? 8.700 -5.384 -1.555 1.00 90.56 90 CYS A N 1
ATOM 663 C CA . CYS A 1 90 ? 9.389 -6.580 -1.082 1.00 90.56 90 CYS A CA 1
ATOM 664 C C . CYS A 1 90 ? 10.763 -6.632 -1.745 1.00 90.56 90 CYS A C 1
ATOM 666 O O . CYS A 1 90 ? 10.854 -6.887 -2.944 1.00 90.56 90 CYS A O 1
ATOM 668 N N . ASP A 1 91 ? 11.817 -6.392 -0.964 1.00 88.00 91 ASP A N 1
ATOM 669 C CA . ASP A 1 91 ? 13.175 -6.198 -1.487 1.00 88.00 91 ASP A CA 1
ATOM 670 C C . ASP A 1 91 ? 13.218 -5.079 -2.551 1.00 88.00 91 ASP A C 1
ATOM 672 O O . ASP A 1 91 ? 12.947 -3.921 -2.224 1.00 88.00 91 ASP A O 1
ATOM 676 N N . ASP A 1 92 ? 13.484 -5.416 -3.812 1.00 88.12 92 ASP A N 1
ATOM 677 C CA . ASP A 1 92 ? 13.527 -4.502 -4.955 1.00 88.12 92 ASP A CA 1
ATOM 678 C C . ASP A 1 92 ? 12.260 -4.546 -5.831 1.00 88.12 92 ASP A C 1
ATOM 680 O O . ASP A 1 92 ? 12.241 -3.977 -6.925 1.00 88.12 92 ASP A O 1
ATOM 684 N N . LYS A 1 93 ? 11.196 -5.228 -5.382 1.00 91.50 93 LYS A N 1
ATOM 685 C CA . LYS A 1 93 ? 9.974 -5.461 -6.171 1.00 91.50 93 LYS A CA 1
ATOM 686 C C . LYS A 1 93 ? 8.773 -4.769 -5.563 1.00 91.50 93 LYS A C 1
ATOM 688 O O . LYS A 1 93 ? 8.454 -4.972 -4.390 1.00 91.50 93 LYS A O 1
ATOM 693 N N . LEU A 1 94 ? 8.062 -3.997 -6.377 1.00 92.19 94 LEU A N 1
ATOM 694 C CA . LEU A 1 94 ? 6.755 -3.471 -6.006 1.00 92.19 94 LEU A CA 1
ATOM 695 C C . LEU A 1 94 ? 5.701 -4.508 -6.365 1.00 92.19 94 LEU A C 1
ATOM 697 O O . LEU A 1 94 ? 5.496 -4.812 -7.540 1.00 92.19 94 LEU A O 1
ATOM 701 N N . ILE A 1 95 ? 5.021 -5.026 -5.352 1.00 95.19 95 ILE A N 1
ATOM 702 C CA . ILE A 1 95 ? 3.964 -6.017 -5.509 1.00 95.19 95 ILE A CA 1
ATOM 703 C C . ILE A 1 95 ? 2.611 -5.335 -5.328 1.00 95.19 95 ILE A C 1
ATOM 705 O O . ILE A 1 95 ? 2.399 -4.621 -4.347 1.00 95.19 95 ILE A O 1
ATOM 709 N N . GLY A 1 96 ? 1.704 -5.566 -6.274 1.00 94.88 96 GLY A N 1
ATOM 710 C CA . GLY A 1 96 ? 0.299 -5.182 -6.204 1.00 94.88 96 GLY A CA 1
ATOM 711 C C . GLY A 1 96 ? -0.588 -6.386 -5.906 1.00 94.88 96 GLY A C 1
ATOM 712 O O . GLY A 1 96 ? -0.402 -7.447 -6.502 1.00 94.88 96 GLY A O 1
ATOM 713 N N . PHE A 1 97 ? -1.552 -6.236 -5.003 1.00 95.38 97 PHE A N 1
ATOM 714 C CA . PHE A 1 97 ? -2.518 -7.287 -4.674 1.00 95.38 97 PHE A CA 1
ATOM 715 C C . PHE A 1 97 ? -3.858 -6.708 -4.206 1.00 95.38 97 PHE A C 1
ATOM 717 O O . PHE A 1 97 ? -3.933 -5.561 -3.766 1.00 95.38 97 PHE A O 1
ATOM 724 N N . GLU A 1 98 ? -4.930 -7.489 -4.313 1.00 94.12 98 GLU A N 1
ATOM 725 C CA . GLU A 1 98 ? -6.241 -7.116 -3.768 1.00 94.12 98 GLU A CA 1
ATOM 726 C C . GLU A 1 98 ? -6.282 -7.312 -2.240 1.00 94.12 98 GLU A C 1
ATOM 728 O O . GLU A 1 98 ? -5.556 -8.160 -1.715 1.00 94.12 98 GLU A O 1
ATOM 733 N N . PRO A 1 99 ? -7.122 -6.565 -1.497 1.00 89.94 99 PRO A N 1
ATOM 734 C CA . PRO A 1 99 ? -7.260 -6.723 -0.053 1.00 89.94 99 PRO A CA 1
ATOM 735 C C . PRO A 1 99 ? -7.600 -8.166 0.345 1.00 89.94 99 PRO A C 1
ATOM 737 O O . PRO A 1 99 ? -8.704 -8.653 0.107 1.00 89.94 99 PRO A O 1
ATOM 740 N N . GLN A 1 100 ? -6.658 -8.837 1.005 1.00 89.75 100 GLN A N 1
ATOM 741 C CA . GLN A 1 100 ? -6.851 -10.178 1.546 1.00 89.75 100 GLN A CA 1
ATOM 742 C C . GLN A 1 100 ? -6.136 -10.288 2.894 1.00 89.75 100 GLN A C 1
ATOM 744 O O . GLN A 1 100 ? -4.961 -10.642 2.982 1.00 89.75 100 GLN A O 1
ATOM 749 N N . TRP A 1 101 ? -6.865 -9.934 3.949 1.00 87.50 101 TRP A N 1
ATOM 750 C CA . TRP A 1 101 ? -6.338 -9.839 5.307 1.00 87.50 101 TRP A CA 1
ATOM 751 C C . TRP A 1 101 ? -6.538 -11.142 6.076 1.00 87.50 101 TRP A C 1
ATOM 753 O O . TRP A 1 101 ? -7.635 -11.702 6.071 1.00 87.50 101 TRP A O 1
ATOM 763 N N . SER A 1 102 ? -5.499 -11.594 6.776 1.00 80.06 102 SER A N 1
ATOM 764 C CA . SER A 1 102 ? -5.653 -12.570 7.862 1.00 80.06 102 SER A CA 1
ATOM 765 C C . SER A 1 102 ? -6.094 -11.882 9.152 1.00 80.06 102 SER A C 1
ATOM 767 O O . SER A 1 102 ? -6.890 -12.437 9.905 1.00 80.06 102 SER A O 1
ATOM 769 N N . GLU A 1 103 ? -5.607 -10.663 9.385 1.00 86.62 103 GLU A N 1
ATOM 770 C CA . GLU A 1 103 ? -5.979 -9.810 10.509 1.00 86.62 103 GLU A CA 1
ATOM 771 C C . GLU A 1 103 ? -5.976 -8.341 10.062 1.00 86.62 103 GLU A C 1
ATOM 773 O O . GLU A 1 103 ? -5.091 -7.899 9.325 1.00 86.62 103 GLU A O 1
ATOM 778 N N . LEU A 1 104 ? -6.971 -7.580 10.519 1.00 90.00 104 LEU A N 1
ATOM 779 C CA . LEU A 1 104 ? -7.076 -6.146 10.281 1.00 90.00 104 LEU A CA 1
ATOM 780 C C . LEU A 1 104 ? -7.577 -5.468 11.559 1.00 90.00 104 LEU A C 1
ATOM 782 O O . LEU A 1 104 ? -8.759 -5.563 11.893 1.00 90.00 104 LEU A O 1
ATOM 786 N N . THR A 1 105 ? -6.680 -4.794 12.276 1.00 89.38 105 THR A N 1
ATOM 787 C CA . THR A 1 105 ? -6.957 -4.270 13.621 1.00 89.38 105 THR A CA 1
ATOM 788 C C . THR A 1 105 ? -6.746 -2.763 13.649 1.00 89.38 105 THR A C 1
ATOM 790 O O . THR A 1 105 ? -5.662 -2.281 13.336 1.00 89.38 105 THR A O 1
ATOM 793 N N . ALA A 1 106 ? -7.772 -1.997 14.026 1.00 86.56 106 ALA A N 1
ATOM 794 C CA . ALA A 1 106 ? -7.635 -0.551 14.185 1.00 86.56 106 ALA A CA 1
ATOM 795 C C . ALA A 1 106 ? -6.580 -0.236 15.260 1.00 86.56 106 ALA A C 1
ATOM 797 O O . ALA A 1 106 ? -6.676 -0.704 16.397 1.00 86.56 106 ALA A O 1
ATOM 798 N N . ALA A 1 107 ? -5.573 0.552 14.895 1.00 83.06 107 ALA A N 1
ATOM 799 C CA . ALA A 1 107 ? -4.534 0.995 15.807 1.00 83.06 107 ALA A CA 1
ATOM 800 C C . ALA A 1 107 ? -5.012 2.251 16.559 1.00 83.06 107 ALA A C 1
ATOM 802 O O . ALA A 1 107 ? -5.622 3.133 15.946 1.00 83.06 107 ALA A O 1
ATOM 803 N N . PRO A 1 108 ? -4.733 2.378 17.870 1.00 76.69 108 PRO A N 1
ATOM 804 C CA . PRO A 1 108 ? -5.021 3.604 18.602 1.00 76.69 108 PRO A CA 1
ATOM 805 C C . PRO A 1 108 ? -4.326 4.795 17.937 1.00 76.69 108 PRO A C 1
ATOM 807 O O . PRO A 1 108 ? -3.105 4.799 17.789 1.00 76.69 108 PRO A O 1
ATOM 810 N N . CYS A 1 109 ? -5.097 5.809 17.553 1.00 72.75 109 CYS A N 1
ATOM 811 C CA . CYS A 1 109 ? -4.581 7.047 16.982 1.00 72.75 109 CYS A CA 1
ATOM 812 C C . CYS A 1 109 ? -5.205 8.239 17.708 1.00 72.75 109 CYS A C 1
ATOM 814 O O . CYS A 1 109 ? -6.397 8.228 18.020 1.00 72.75 109 CYS A O 1
ATOM 816 N N . LEU A 1 110 ? -4.394 9.262 17.994 1.00 73.94 110 LEU A N 1
ATOM 817 C CA . LEU A 1 110 ? -4.877 10.510 18.591 1.00 73.94 110 LEU A CA 1
ATOM 818 C C . LEU A 1 110 ? -5.729 11.316 17.595 1.00 73.94 110 LEU A C 1
ATOM 820 O O . LEU A 1 110 ? -6.622 12.054 18.002 1.00 73.94 110 LEU A O 1
ATOM 824 N N . ASP A 1 111 ? -5.459 11.156 16.298 1.00 71.75 111 ASP A N 1
ATOM 825 C CA . ASP A 1 111 ? -6.229 11.747 15.210 1.00 71.75 111 ASP A CA 1
ATOM 826 C C . ASP A 1 111 ? -7.327 10.772 14.757 1.00 71.75 111 ASP A C 1
ATOM 828 O O . ASP A 1 111 ? -7.080 9.824 14.013 1.00 71.75 111 ASP A O 1
ATOM 832 N N . SER A 1 112 ? -8.566 11.010 15.192 1.00 64.50 112 SER A N 1
ATOM 833 C CA . SER A 1 112 ? -9.726 10.195 14.803 1.00 64.50 112 SER A CA 1
ATOM 834 C C . SER A 1 112 ? -10.154 10.388 13.345 1.00 64.50 112 SER A C 1
ATOM 836 O O . SER A 1 112 ? -11.023 9.665 12.862 1.00 64.50 112 SER A O 1
ATOM 838 N N . THR A 1 113 ? -9.558 11.349 12.637 1.00 67.75 113 THR A N 1
ATOM 839 C CA . THR A 1 113 ? -9.864 11.654 11.234 1.00 67.75 113 THR A CA 1
ATOM 840 C C . THR A 1 113 ? -8.981 10.870 10.265 1.00 67.75 113 THR A C 1
ATOM 842 O O . THR A 1 113 ? -9.252 10.846 9.067 1.00 67.75 113 THR A O 1
ATOM 845 N N . ARG A 1 114 ? -7.946 10.189 10.778 1.00 71.00 114 ARG A N 1
ATOM 846 C CA . ARG A 1 114 ? -7.082 9.272 10.028 1.00 71.00 114 ARG A CA 1
ATOM 847 C C . ARG A 1 114 ? -6.978 7.954 10.770 1.00 71.00 114 ARG A C 1
ATOM 849 O O . ARG A 1 114 ? -6.107 7.757 11.611 1.00 71.00 114 ARG A O 1
ATOM 856 N N . THR A 1 115 ? -7.862 7.025 10.426 1.00 79.81 115 THR A N 1
ATOM 857 C CA . THR A 1 115 ? -7.809 5.683 11.009 1.00 79.81 115 THR A CA 1
ATOM 858 C C . THR A 1 115 ? -6.521 4.985 10.568 1.00 79.81 115 THR A C 1
ATOM 860 O O . THR A 1 115 ? -6.300 4.753 9.375 1.00 79.81 115 THR A O 1
ATOM 863 N N . LEU A 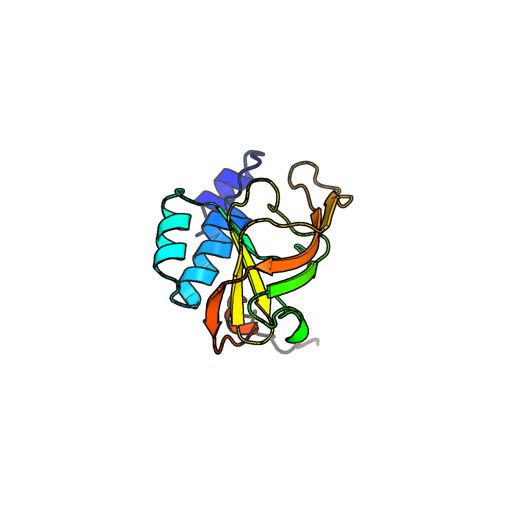1 116 ? -5.672 4.657 11.541 1.00 87.69 116 LEU A N 1
ATOM 864 C CA . LEU A 1 116 ? -4.507 3.803 11.351 1.00 87.69 116 LEU A CA 1
ATOM 865 C C . LEU A 1 116 ? -4.895 2.353 11.612 1.00 87.69 116 LEU A C 1
ATOM 867 O O . LEU A 1 116 ? -5.691 2.060 12.504 1.00 87.69 116 LEU A O 1
ATOM 871 N N . VAL A 1 117 ? -4.324 1.441 10.837 1.00 89.94 117 VAL A N 1
ATOM 872 C CA . VAL A 1 117 ? -4.685 0.028 10.888 1.00 89.94 117 VAL A CA 1
ATOM 873 C C . VAL A 1 117 ? -3.434 -0.832 10.898 1.00 89.94 117 VAL A C 1
ATOM 875 O O . VAL A 1 117 ? -2.506 -0.629 10.119 1.00 89.94 117 VAL A O 1
ATOM 878 N N . ASP A 1 118 ? -3.413 -1.806 11.792 1.00 91.62 118 ASP A N 1
ATOM 879 C CA . ASP A 1 118 ? -2.460 -2.895 11.769 1.00 91.62 118 ASP A CA 1
ATOM 880 C C . ASP A 1 118 ? -2.963 -3.985 10.834 1.00 91.62 118 ASP A C 1
ATOM 882 O O . ASP A 1 118 ? -4.107 -4.432 10.920 1.00 91.62 118 ASP A O 1
ATOM 886 N N . VAL A 1 119 ? -2.083 -4.404 9.942 1.00 92.50 119 VAL A N 1
ATOM 887 C CA . VAL A 1 119 ? -2.398 -5.243 8.802 1.00 92.50 119 VAL A CA 1
ATOM 888 C C . VAL A 1 119 ? -1.577 -6.520 8.885 1.00 92.50 119 VAL A C 1
ATOM 890 O O . VAL A 1 119 ? -0.354 -6.454 9.042 1.00 92.50 119 VAL A O 1
ATOM 893 N N . ASP A 1 120 ? -2.236 -7.665 8.740 1.00 94.00 120 ASP A N 1
ATOM 894 C CA . ASP A 1 120 ? -1.595 -8.960 8.526 1.00 94.00 120 ASP A CA 1
ATOM 895 C C . ASP A 1 120 ? -2.123 -9.619 7.244 1.00 94.00 120 ASP A C 1
ATOM 897 O O . ASP A 1 120 ? -3.329 -9.651 6.973 1.00 94.00 120 ASP A O 1
ATOM 901 N N . VAL A 1 121 ? -1.192 -10.125 6.443 1.00 93.81 121 VAL A N 1
ATOM 902 C CA . VAL A 1 121 ? -1.427 -10.800 5.167 1.00 93.81 121 VAL A CA 1
ATOM 903 C C . VAL A 1 121 ? -0.751 -12.157 5.227 1.00 93.81 121 VAL A C 1
ATOM 905 O O . VAL A 1 121 ? 0.451 -12.239 5.475 1.00 93.81 121 VAL A O 1
ATOM 908 N N . GLN A 1 122 ? -1.508 -13.218 4.945 1.00 94.12 122 GLN A N 1
ATOM 909 C CA . GLN A 1 122 ? -1.012 -14.594 4.964 1.00 94.12 122 GLN A CA 1
ATOM 910 C C . GLN A 1 122 ? -1.326 -15.292 3.637 1.00 94.12 122 GLN A C 1
ATOM 912 O O . GLN A 1 122 ? -2.304 -16.028 3.514 1.00 94.12 122 GLN A O 1
ATOM 917 N N . GLY A 1 123 ? -0.487 -15.054 2.628 1.00 94.12 123 GLY A N 1
ATOM 918 C CA . GLY A 1 123 ? -0.518 -15.767 1.350 1.00 94.12 123 GLY A CA 1
ATOM 919 C C . GLY A 1 123 ? -1.417 -15.153 0.277 1.00 94.12 123 GLY A C 1
ATOM 920 O O . GLY A 1 123 ? -1.933 -15.896 -0.565 1.00 94.12 123 GLY A O 1
ATOM 921 N N . ALA A 1 124 ? -1.602 -13.830 0.279 1.00 95.81 124 ALA A N 1
ATOM 922 C CA . ALA A 1 124 ? -2.423 -13.140 -0.718 1.00 95.81 124 ALA A CA 1
ATOM 923 C C . ALA A 1 124 ? -1.798 -13.202 -2.113 1.00 95.81 124 ALA A C 1
ATOM 925 O O . ALA A 1 124 ? -0.594 -13.010 -2.246 1.00 95.81 124 ALA A O 1
ATOM 926 N N . HIS A 1 125 ? -2.589 -13.450 -3.157 1.00 96.25 125 HIS A N 1
ATOM 927 C CA . HIS A 1 125 ? -2.070 -13.478 -4.528 1.00 96.25 125 HIS A CA 1
ATOM 928 C C . HIS A 1 125 ? -1.564 -12.096 -4.952 1.00 96.25 125 HIS A C 1
ATOM 930 O O . HIS A 1 125 ? -2.327 -11.133 -4.954 1.00 96.25 125 HIS A O 1
ATOM 936 N N . GLY A 1 126 ? -0.284 -12.012 -5.318 1.00 95.06 126 GLY A N 1
ATOM 937 C CA . GLY A 1 126 ? 0.373 -10.766 -5.697 1.00 95.06 126 GLY A CA 1
ATOM 938 C C . GLY A 1 126 ? 0.913 -10.795 -7.119 1.00 95.06 126 GLY A C 1
ATOM 939 O O . GLY A 1 126 ? 1.346 -11.833 -7.616 1.00 95.06 126 GLY A O 1
ATOM 940 N N . THR A 1 127 ? 0.911 -9.630 -7.758 1.00 95.50 127 THR A N 1
ATOM 941 C CA . THR A 1 127 ? 1.504 -9.402 -9.078 1.00 95.50 127 THR A CA 1
ATOM 942 C C . THR A 1 127 ? 2.670 -8.436 -8.948 1.00 95.50 127 THR A C 1
ATOM 944 O O . THR A 1 127 ? 2.569 -7.419 -8.264 1.00 95.50 127 THR A O 1
ATOM 947 N N . ILE A 1 128 ? 3.778 -8.740 -9.619 1.00 95.06 128 ILE A N 1
ATOM 948 C CA . ILE A 1 128 ? 4.920 -7.831 -9.709 1.00 95.06 128 ILE A CA 1
ATOM 949 C C . ILE A 1 128 ? 4.535 -6.679 -10.640 1.00 95.06 128 ILE A C 1
ATOM 951 O O . ILE A 1 128 ? 4.206 -6.901 -11.803 1.00 95.06 128 ILE A O 1
ATOM 955 N N . LEU A 1 129 ? 4.559 -5.456 -10.118 1.00 92.94 129 LEU A N 1
ATOM 956 C CA . LEU A 1 129 ? 4.280 -4.234 -10.873 1.00 92.94 129 LEU A CA 1
ATOM 957 C C . LEU A 1 129 ? 5.561 -3.590 -11.410 1.00 92.94 129 LEU A C 1
ATOM 959 O O . LEU A 1 129 ? 5.528 -2.949 -12.455 1.00 92.94 129 LEU A O 1
ATOM 963 N N . ALA A 1 130 ? 6.669 -3.747 -10.683 1.00 91.50 130 ALA A N 1
ATOM 964 C CA . ALA A 1 130 ? 7.999 -3.285 -11.066 1.00 91.50 130 ALA A CA 1
ATOM 965 C C . ALA A 1 130 ? 9.087 -4.009 -10.250 1.00 91.50 130 ALA A C 1
ATOM 967 O O . ALA A 1 130 ? 8.816 -4.497 -9.150 1.00 91.50 130 ALA A O 1
ATOM 968 N N . GLU A 1 131 ? 10.312 -4.038 -10.778 1.00 91.56 131 GLU A N 1
ATOM 969 C CA . GLU A 1 131 ? 11.507 -4.654 -10.176 1.00 91.56 131 GLU A CA 1
ATOM 970 C C . GLU A 1 131 ? 12.711 -3.701 -10.248 1.00 91.56 131 GLU A C 1
ATOM 972 O O . GLU A 1 131 ? 12.660 -2.692 -10.956 1.00 91.56 131 GLU A O 1
ATOM 977 N N . GLY A 1 132 ? 13.801 -4.016 -9.539 1.00 85.31 132 GLY A N 1
ATOM 978 C CA . GLY A 1 132 ? 15.006 -3.182 -9.513 1.00 85.31 132 GLY A CA 1
ATOM 979 C C . GLY A 1 132 ? 14.818 -1.849 -8.782 1.00 85.31 132 GLY A C 1
ATOM 980 O O . GLY A 1 132 ? 15.533 -0.884 -9.053 1.00 85.31 132 GLY A O 1
ATOM 981 N N . ILE A 1 133 ? 13.840 -1.767 -7.879 1.00 82.75 133 ILE A N 1
ATOM 982 C CA . ILE A 1 133 ? 13.533 -0.555 -7.124 1.00 82.75 133 ILE A CA 1
ATOM 983 C C . ILE A 1 133 ? 14.508 -0.431 -5.963 1.00 82.75 133 ILE A C 1
ATOM 985 O O . ILE A 1 133 ? 14.443 -1.177 -4.988 1.00 82.75 133 ILE A O 1
ATOM 989 N N . GLU A 1 134 ? 15.361 0.584 -5.999 1.00 77.06 134 GLU A N 1
ATOM 990 C CA . GLU A 1 134 ? 16.120 0.950 -4.810 1.00 77.06 134 GLU A CA 1
ATOM 991 C C . GLU A 1 134 ? 15.182 1.674 -3.820 1.00 77.06 134 GLU A C 1
ATOM 993 O O . GLU A 1 134 ? 14.581 2.683 -4.193 1.00 77.06 134 GLU A O 1
ATOM 998 N N . PRO A 1 135 ? 15.037 1.248 -2.550 1.00 69.19 135 PRO A N 1
ATOM 999 C CA . PRO A 1 135 ? 13.996 1.769 -1.647 1.00 69.19 135 PRO A CA 1
ATOM 1000 C C . PRO A 1 135 ? 14.016 3.295 -1.451 1.00 69.19 135 PRO A C 1
ATOM 1002 O O . PRO A 1 135 ? 12.979 3.939 -1.278 1.00 69.19 135 PRO A O 1
ATOM 1005 N N . HIS A 1 136 ? 15.200 3.907 -1.529 1.00 67.69 136 HIS A N 1
ATOM 1006 C CA . HIS A 1 136 ? 15.365 5.355 -1.419 1.00 67.69 136 HIS A CA 1
ATOM 1007 C C . HIS A 1 136 ? 14.819 6.115 -2.638 1.00 67.69 136 HIS A C 1
ATOM 1009 O O . HIS A 1 136 ? 14.508 7.297 -2.525 1.00 67.69 136 HIS A O 1
ATOM 1015 N N . THR A 1 137 ? 14.639 5.443 -3.778 1.00 68.81 137 THR A N 1
ATOM 1016 C CA . THR A 1 137 ? 13.979 6.005 -4.961 1.00 68.81 137 THR A CA 1
ATOM 1017 C C . THR A 1 137 ? 12.463 6.052 -4.808 1.00 68.81 137 THR A C 1
ATOM 1019 O O . THR A 1 137 ? 11.821 6.702 -5.618 1.00 68.81 137 THR A O 1
ATOM 1022 N N . LEU A 1 138 ? 11.860 5.467 -3.770 1.00 66.56 138 LEU A N 1
ATOM 1023 C CA . LEU A 1 138 ? 10.446 5.705 -3.442 1.00 66.56 138 LEU A CA 1
ATOM 1024 C C . LEU A 1 138 ? 10.255 6.873 -2.469 1.00 66.56 138 LEU A C 1
ATOM 1026 O O . LEU A 1 138 ? 9.204 7.510 -2.461 1.00 66.56 138 LEU A O 1
ATOM 1030 N N . SER A 1 139 ? 11.284 7.198 -1.685 1.00 60.12 139 SER A N 1
ATOM 1031 C CA . SER A 1 139 ? 11.287 8.405 -0.863 1.00 60.12 139 SER A CA 1
ATOM 1032 C C . SER A 1 139 ? 11.528 9.634 -1.745 1.00 60.12 139 SER A C 1
ATOM 1034 O O . SER A 1 139 ? 12.349 9.618 -2.664 1.00 60.12 139 SER A O 1
ATOM 1036 N N . GLY A 1 140 ? 10.801 10.724 -1.484 1.00 53.03 140 GLY A N 1
ATOM 1037 C CA . GLY A 1 140 ? 11.100 12.030 -2.080 1.00 53.03 140 GLY A CA 1
ATOM 1038 C C . GLY A 1 140 ? 12.552 12.465 -1.806 1.00 53.03 140 GLY A C 1
ATOM 1039 O O . GLY A 1 140 ? 13.252 11.811 -1.030 1.00 53.03 140 GLY A O 1
ATOM 1040 N N . PRO A 1 141 ? 13.039 13.557 -2.424 1.00 43.94 141 PRO A N 1
ATOM 1041 C CA . PRO A 1 141 ? 14.429 13.983 -2.266 1.00 43.94 141 PRO A CA 1
ATOM 1042 C C . PRO A 1 141 ? 14.804 14.077 -0.782 1.00 43.94 141 PRO A C 1
ATOM 1044 O O . PRO A 1 141 ? 14.162 14.806 -0.024 1.00 43.94 141 PRO A O 1
ATOM 1047 N N . GLN A 1 142 ? 15.835 13.330 -0.367 1.00 46.28 142 GLN A N 1
ATOM 1048 C CA . GLN A 1 142 ? 16.358 13.432 0.993 1.00 46.28 142 GLN A CA 1
ATOM 1049 C C . GLN A 1 142 ? 16.773 14.888 1.250 1.00 46.28 142 GLN A C 1
ATOM 1051 O O . GLN A 1 142 ? 17.488 15.469 0.423 1.00 46.28 142 GLN A O 1
ATOM 1056 N N . PRO A 1 143 ? 16.377 15.498 2.382 1.00 42.84 143 PRO A N 1
ATOM 1057 C CA . PRO A 1 143 ? 16.944 16.777 2.769 1.00 42.84 143 PRO A CA 1
ATOM 1058 C C . PRO A 1 143 ? 18.461 16.603 2.870 1.00 42.84 143 PRO A C 1
ATOM 1060 O O . PRO A 1 143 ? 18.948 15.720 3.579 1.00 42.84 143 PRO A O 1
ATOM 1063 N N . LYS A 1 144 ? 19.209 17.423 2.119 1.00 42.41 144 LYS A N 1
ATOM 1064 C CA . LYS A 1 144 ? 20.673 17.440 2.181 1.00 42.41 144 LYS A CA 1
ATOM 1065 C C . LYS A 1 144 ? 21.065 17.612 3.644 1.00 42.41 144 LYS A C 1
ATOM 1067 O O . LYS A 1 144 ? 20.713 18.618 4.259 1.00 42.41 144 LYS A O 1
ATOM 1072 N N . GLN A 1 145 ? 21.771 16.630 4.200 1.00 54.38 145 GLN A N 1
ATOM 1073 C CA . GLN A 1 145 ? 22.368 16.760 5.521 1.00 54.38 145 GLN A CA 1
ATOM 1074 C C . GLN A 1 145 ? 23.389 17.896 5.439 1.00 54.38 145 GLN A C 1
ATOM 1076 O O . GLN A 1 145 ? 24.495 17.722 4.933 1.00 54.38 145 GLN A O 1
ATOM 1081 N N . HIS A 1 146 ? 22.993 19.092 5.868 1.00 43.72 146 HIS A N 1
ATOM 1082 C CA . HIS A 1 146 ? 23.936 20.180 6.054 1.00 43.72 146 HIS A CA 1
ATOM 1083 C C . HIS A 1 146 ? 24.887 19.776 7.186 1.00 43.72 146 HIS A C 1
ATOM 1085 O O . HIS A 1 146 ? 24.406 19.374 8.253 1.00 43.72 146 HIS A O 1
ATOM 1091 N N . PRO A 1 147 ? 2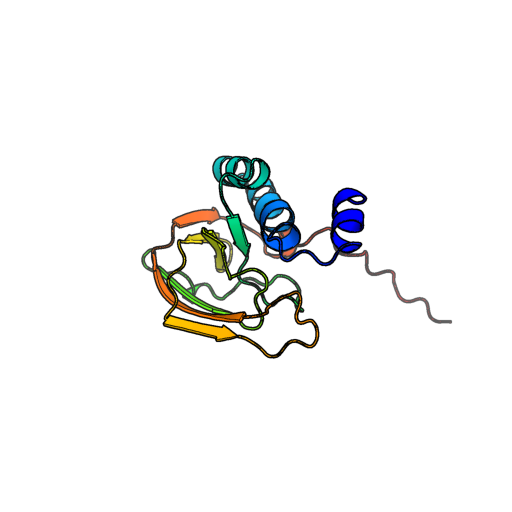6.216 19.858 6.990 1.00 51.78 147 PRO A N 1
ATOM 1092 C CA . PRO A 1 147 ? 27.150 19.621 8.075 1.00 51.78 147 PRO A CA 1
ATOM 1093 C C . PRO A 1 147 ? 26.822 20.609 9.194 1.00 51.78 147 PRO A C 1
ATOM 1095 O O . PRO A 1 147 ? 26.780 21.823 8.991 1.00 51.78 147 PRO A O 1
ATOM 1098 N N . ARG A 1 148 ? 26.511 20.060 10.369 1.00 57.88 148 ARG A N 1
ATOM 1099 C CA . ARG A 1 148 ? 26.234 20.804 11.593 1.00 57.88 148 ARG A CA 1
ATOM 1100 C C . ARG A 1 148 ? 27.484 21.599 11.991 1.00 57.88 148 ARG A C 1
ATOM 1102 O O . ARG A 1 148 ? 28.313 21.106 12.746 1.00 57.88 148 ARG A O 1
ATOM 1109 N N . CYS A 1 149 ? 27.610 22.832 11.511 1.00 49.03 149 CYS A N 1
ATOM 1110 C CA . CYS A 1 149 ? 28.525 23.815 12.080 1.00 49.03 149 CYS A CA 1
ATOM 1111 C C . CYS A 1 149 ? 27.886 24.380 13.356 1.00 49.03 149 CYS A C 1
ATOM 1113 O O . CYS A 1 149 ? 27.153 25.361 13.292 1.00 49.03 149 CYS A O 1
ATOM 1115 N N . TRP A 1 150 ? 28.124 23.739 14.502 1.00 49.72 150 TRP A N 1
ATOM 1116 C CA . TRP A 1 150 ? 27.930 24.376 15.807 1.00 49.72 150 TRP A CA 1
ATOM 1117 C C . TRP A 1 150 ? 29.267 24.998 16.219 1.00 49.72 150 TRP A C 1
ATOM 1119 O O . TRP A 1 150 ? 30.242 24.281 16.453 1.00 49.72 150 TRP A O 1
ATOM 1129 N N . ARG A 1 151 ? 29.308 26.330 16.256 1.00 50.38 151 ARG A N 1
ATOM 1130 C CA . ARG A 1 151 ? 30.243 27.138 17.041 1.00 50.38 151 ARG A CA 1
ATOM 1131 C C . ARG A 1 151 ? 29.422 28.108 17.868 1.00 50.38 151 ARG A C 1
ATOM 1133 O O . ARG A 1 151 ? 28.415 28.601 17.313 1.00 50.38 151 ARG A O 1
#

Sequence (151 aa):
MSVVAQELGRVVVDLPFLTSAITAAAIAERVAAYDLAASLTQGRSTAVFLTPYEQPFQATSARSFHDGRVWARVRGVAGVAGAQTMLILCDDKLIGFEPQWSELTAAPCLDSTRTLVDVDVQGAHGTILAEGIEPHTLSGPQPKQHPRCWR

Radius of gyration: 16.07 Å; chains: 1; bounding box: 43×46×35 Å

pLDDT: mean 80.55, std 13.84, range [42.41, 96.25]